Protein AF-A0A397CGL2-F1 (afdb_monomer_lite)

Structure (mmCIF, N/CA/C/O backbone):
data_AF-A0A397CGL2-F1
#
_entry.id   AF-A0A397CGL2-F1
#
loop_
_atom_site.group_PDB
_atom_site.id
_atom_site.type_symbol
_atom_site.label_atom_id
_atom_site.label_alt_id
_atom_site.label_comp_id
_atom_site.label_asym_id
_atom_site.label_entity_id
_atom_site.label_seq_id
_atom_site.pdbx_PDB_ins_code
_atom_site.Cartn_x
_atom_site.Cartn_y
_atom_site.Cartn_z
_atom_site.occupancy
_atom_site.B_iso_or_equiv
_atom_site.auth_seq_id
_atom_site.auth_comp_id
_atom_site.auth_asym_id
_atom_site.auth_atom_id
_atom_site.pdbx_PDB_model_num
ATOM 1 N N . GLN A 1 1 ? 50.048 10.341 -14.555 1.00 35.59 1 GLN A N 1
ATOM 2 C CA . GLN A 1 1 ? 49.613 8.931 -14.604 1.00 35.59 1 GLN A CA 1
ATOM 3 C C . GLN A 1 1 ? 48.708 8.701 -13.408 1.00 35.59 1 GLN A C 1
ATOM 5 O O . GLN A 1 1 ? 49.207 8.620 -12.294 1.00 35.59 1 GLN A O 1
ATOM 10 N N . CYS A 1 2 ? 47.395 8.697 -13.613 1.00 32.47 2 CYS A N 1
ATOM 11 C CA . CYS A 1 2 ? 46.459 8.260 -12.581 1.00 32.47 2 CYS A CA 1
ATOM 12 C C . CYS A 1 2 ? 46.274 6.762 -12.799 1.00 32.47 2 CYS A C 1
ATOM 14 O O . CYS A 1 2 ? 45.966 6.352 -13.913 1.00 32.47 2 CYS A O 1
ATOM 16 N N . LYS A 1 3 ? 46.602 5.960 -11.787 1.00 37.44 3 LYS A N 1
ATOM 17 C CA . LYS A 1 3 ? 46.428 4.513 -11.853 1.00 37.44 3 LYS A CA 1
ATOM 18 C C . LYS A 1 3 ? 44.967 4.195 -11.578 1.00 37.44 3 LYS A C 1
ATOM 20 O O . LYS A 1 3 ? 44.446 4.619 -10.549 1.00 37.44 3 LYS A O 1
ATOM 25 N N . ASP A 1 4 ? 44.364 3.443 -12.486 1.00 37.28 4 ASP A N 1
ATOM 26 C CA . ASP A 1 4 ? 43.090 2.774 -12.282 1.00 37.28 4 ASP A CA 1
ATOM 27 C C . ASP A 1 4 ? 43.248 1.775 -11.133 1.00 37.28 4 ASP A C 1
ATOM 29 O O . ASP A 1 4 ? 43.955 0.771 -11.233 1.00 37.28 4 ASP A O 1
ATOM 33 N N . THR A 1 5 ? 42.653 2.094 -9.989 1.00 51.16 5 THR A N 1
ATOM 34 C CA . THR A 1 5 ? 42.395 1.098 -8.957 1.00 51.16 5 THR A CA 1
ATOM 35 C C . THR A 1 5 ? 41.165 0.317 -9.368 1.00 51.16 5 THR A C 1
ATOM 37 O O . THR A 1 5 ? 40.075 0.880 -9.437 1.00 51.16 5 THR A O 1
ATOM 40 N N . ASP A 1 6 ? 41.406 -0.963 -9.625 1.00 49.41 6 ASP A N 1
ATOM 41 C CA . ASP A 1 6 ? 40.468 -2.068 -9.784 1.00 49.41 6 ASP A CA 1
ATOM 42 C C . ASP A 1 6 ? 39.267 -1.938 -8.828 1.00 49.41 6 ASP A C 1
ATOM 44 O O . ASP A 1 6 ? 39.298 -2.336 -7.657 1.00 49.41 6 ASP A O 1
ATOM 48 N N . LEU A 1 7 ? 38.211 -1.293 -9.323 1.00 43.75 7 LEU A N 1
ATOM 49 C CA . LEU A 1 7 ? 36.885 -1.367 -8.739 1.00 43.75 7 LEU A CA 1
ATOM 50 C C . LEU A 1 7 ? 36.366 -2.740 -9.131 1.00 43.75 7 LEU A C 1
ATOM 52 O O . LEU A 1 7 ? 36.036 -2.952 -10.295 1.00 43.75 7 LEU A O 1
ATOM 56 N N . LYS A 1 8 ? 36.336 -3.652 -8.151 1.00 39.84 8 LYS A N 1
ATOM 57 C CA . LYS A 1 8 ? 35.646 -4.941 -8.254 1.00 39.84 8 LYS A CA 1
ATOM 58 C C . LYS A 1 8 ? 34.369 -4.740 -9.057 1.00 39.84 8 LYS A C 1
ATOM 60 O O . LYS A 1 8 ? 33.541 -3.917 -8.663 1.00 39.84 8 LYS A O 1
ATOM 65 N N . GLU A 1 9 ? 34.259 -5.467 -10.163 1.00 45.69 9 GLU A N 1
ATOM 66 C CA . GLU A 1 9 ? 33.056 -5.544 -10.976 1.00 45.69 9 GLU A CA 1
ATOM 67 C C . GLU A 1 9 ? 31.876 -5.816 -10.039 1.00 45.69 9 GLU A C 1
ATOM 69 O O . GLU A 1 9 ? 31.723 -6.905 -9.486 1.00 45.69 9 GLU A O 1
ATOM 74 N N . VAL A 1 10 ? 31.082 -4.776 -9.781 1.00 45.25 10 VAL A N 1
ATOM 75 C CA . VAL A 1 10 ? 29.744 -4.950 -9.234 1.00 45.25 10 VAL A CA 1
ATOM 76 C C . VAL A 1 10 ? 28.993 -5.594 -10.377 1.00 45.25 10 VAL A C 1
ATOM 78 O O . VAL A 1 10 ? 28.718 -4.932 -11.375 1.00 45.25 10 VAL A O 1
ATOM 81 N N . GLU A 1 11 ? 28.795 -6.901 -10.260 1.00 47.91 11 GLU A N 1
ATOM 82 C CA . GLU A 1 11 ? 28.111 -7.739 -11.232 1.00 47.91 11 GLU A CA 1
ATOM 83 C C . GLU A 1 11 ? 26.821 -7.036 -11.679 1.00 47.91 11 GLU A C 1
ATOM 85 O O . GLU A 1 11 ? 25.846 -6.937 -10.933 1.00 47.91 11 GLU A O 1
ATOM 90 N N . SER A 1 12 ? 26.861 -6.464 -12.886 1.00 45.56 12 SER A N 1
ATOM 91 C CA . SER A 1 12 ? 25.855 -5.553 -13.446 1.00 45.56 12 SER A CA 1
ATOM 92 C C . SER A 1 12 ? 24.542 -6.242 -13.814 1.00 45.56 12 SER A C 1
ATOM 94 O O . SER A 1 12 ? 23.638 -5.607 -14.354 1.00 45.56 12 SER A O 1
ATOM 96 N N . ASP A 1 13 ? 24.446 -7.539 -13.528 1.00 55.88 13 ASP A N 1
ATOM 97 C CA . ASP A 1 13 ? 23.432 -8.435 -14.072 1.00 55.88 13 ASP A CA 1
ATOM 98 C C . ASP A 1 13 ? 22.311 -8.742 -13.070 1.00 55.88 13 ASP A C 1
ATOM 100 O O . ASP A 1 13 ? 21.337 -9.415 -13.413 1.00 55.88 13 ASP A O 1
ATOM 104 N N . LYS A 1 14 ? 22.389 -8.221 -11.837 1.00 59.97 14 LYS A N 1
ATOM 105 C CA . LYS A 1 14 ? 21.305 -8.335 -10.854 1.00 59.97 14 LYS A CA 1
ATOM 106 C C . LYS A 1 14 ? 20.615 -7.000 -10.628 1.00 59.97 14 LYS A C 1
ATOM 108 O O . LYS A 1 14 ? 21.125 -6.092 -9.982 1.00 59.97 14 LYS A O 1
ATOM 113 N N . CYS A 1 15 ? 19.403 -6.914 -11.154 1.00 69.50 15 CYS A N 1
ATOM 114 C CA . CYS A 1 15 ? 18.458 -5.868 -10.813 1.00 69.50 15 CYS A CA 1
ATOM 115 C C . CYS A 1 15 ? 18.054 -5.993 -9.337 1.00 69.50 15 CYS A C 1
ATOM 117 O O . CYS A 1 15 ? 17.565 -7.042 -8.942 1.00 69.50 15 CYS A O 1
ATOM 119 N N . GLY A 1 16 ? 18.271 -4.928 -8.554 1.00 63.56 16 GLY A N 1
ATOM 120 C CA . GLY A 1 16 ? 17.794 -4.753 -7.176 1.00 63.56 16 GLY A CA 1
ATOM 121 C C . GLY A 1 16 ? 18.421 -5.668 -6.107 1.00 63.56 16 GLY A C 1
ATOM 122 O O . GLY A 1 16 ? 18.315 -6.890 -6.157 1.00 63.56 16 GLY A O 1
ATOM 123 N N . ASP A 1 17 ? 19.001 -5.076 -5.058 1.00 62.25 17 ASP A N 1
ATOM 124 C CA . ASP A 1 17 ? 19.453 -5.831 -3.881 1.00 62.25 17 ASP A CA 1
ATOM 125 C C . ASP A 1 17 ? 18.262 -6.237 -2.996 1.00 62.25 17 ASP A C 1
ATOM 127 O O . ASP A 1 17 ? 17.574 -5.401 -2.404 1.00 62.25 17 ASP A O 1
ATOM 131 N N . SER A 1 18 ? 18.041 -7.547 -2.850 1.00 59.81 18 SER A N 1
ATOM 132 C CA . SER A 1 18 ? 16.953 -8.133 -2.047 1.00 59.81 18 SER A CA 1
ATOM 133 C C . SER A 1 18 ? 17.048 -7.863 -0.540 1.00 59.81 18 SER A C 1
ATOM 135 O O . SER A 1 18 ? 16.105 -8.146 0.198 1.00 59.81 18 SER A O 1
ATOM 137 N N . ASP A 1 19 ? 18.174 -7.329 -0.062 1.00 60.97 19 ASP A N 1
ATOM 138 C CA . ASP A 1 19 ? 18.387 -7.013 1.355 1.00 60.97 19 ASP A CA 1
ATOM 139 C C . ASP A 1 19 ? 17.695 -5.713 1.809 1.0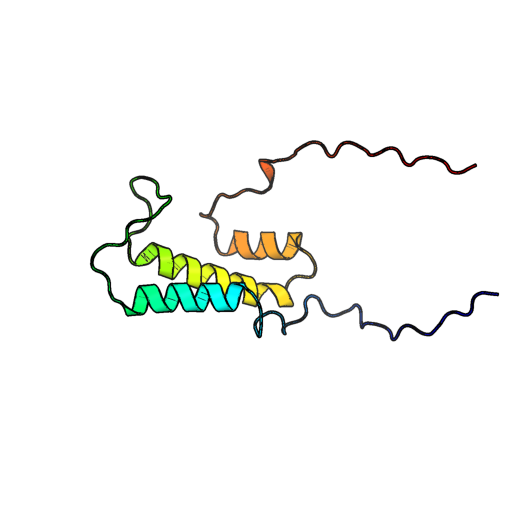0 60.97 19 ASP A C 1
ATOM 141 O O . ASP A 1 19 ? 17.738 -5.379 2.995 1.00 60.97 19 ASP A O 1
ATOM 145 N N . MET A 1 20 ? 16.987 -5.013 0.909 1.00 60.72 20 MET A N 1
ATOM 146 C CA . MET A 1 20 ? 16.290 -3.762 1.233 1.00 60.72 20 MET A CA 1
ATOM 147 C C . MET A 1 20 ? 15.294 -3.919 2.399 1.00 60.72 20 MET A C 1
ATOM 149 O O . MET A 1 20 ? 15.189 -3.032 3.231 1.00 60.72 20 MET A O 1
ATOM 153 N N . LEU A 1 21 ? 14.635 -5.068 2.562 1.00 58.47 21 LEU A N 1
ATOM 154 C CA . LEU A 1 21 ? 13.619 -5.274 3.608 1.00 58.47 21 LEU A CA 1
ATOM 155 C C . LEU A 1 21 ? 14.132 -5.234 5.055 1.00 58.47 21 LEU A C 1
ATOM 157 O O . LEU A 1 21 ? 13.350 -4.965 5.966 1.00 58.47 21 LEU A O 1
ATOM 161 N N . LYS A 1 22 ? 15.407 -5.542 5.313 1.00 61.50 22 LYS A N 1
ATOM 162 C CA . LYS A 1 22 ? 15.829 -5.908 6.678 1.00 61.50 22 LYS A CA 1
ATOM 163 C C . LYS A 1 22 ? 16.051 -4.720 7.619 1.00 61.50 22 LYS A C 1
ATOM 165 O O . LYS A 1 22 ? 16.107 -4.939 8.823 1.00 61.50 22 LYS A O 1
ATOM 170 N N . LEU A 1 23 ? 16.134 -3.488 7.106 1.00 61.97 23 LEU A N 1
ATOM 171 C CA . LEU A 1 23 ? 16.315 -2.259 7.901 1.00 61.97 23 LEU A CA 1
ATOM 172 C C . LEU A 1 23 ? 15.656 -1.017 7.259 1.00 61.97 23 LEU A C 1
ATOM 174 O O . LEU A 1 23 ? 16.054 0.114 7.546 1.00 61.97 23 LEU A O 1
ATOM 178 N N . THR A 1 24 ? 14.676 -1.176 6.358 1.00 72.31 24 THR A N 1
ATOM 179 C CA . THR A 1 24 ? 14.055 0.000 5.735 1.00 72.31 24 THR A CA 1
ATOM 180 C C . THR A 1 24 ? 13.124 0.736 6.695 1.00 72.31 24 THR A C 1
ATOM 182 O O . THR A 1 24 ? 12.396 0.114 7.469 1.00 72.31 24 THR A O 1
ATOM 185 N N . PRO A 1 25 ? 13.010 2.070 6.550 1.00 85.81 25 PRO A N 1
ATOM 186 C CA . PRO A 1 25 ? 11.913 2.836 7.136 1.00 85.81 25 PRO A CA 1
ATOM 187 C C . PRO A 1 25 ? 10.532 2.220 6.857 1.00 85.81 25 PRO A C 1
ATOM 189 O O . PRO A 1 25 ? 9.625 2.349 7.669 1.00 85.81 25 PRO A O 1
ATOM 192 N N . ARG A 1 26 ? 10.362 1.508 5.735 1.00 90.94 26 ARG A N 1
ATOM 193 C CA . ARG A 1 26 ? 9.105 0.836 5.385 1.00 90.94 26 ARG A CA 1
ATOM 194 C C . ARG A 1 26 ? 8.793 -0.368 6.276 1.00 90.94 26 ARG A C 1
ATOM 196 O O . ARG A 1 26 ? 7.624 -0.567 6.583 1.00 90.94 26 ARG A O 1
ATOM 203 N N . ALA A 1 27 ? 9.793 -1.117 6.742 1.00 90.44 27 ALA A N 1
ATOM 204 C CA . ALA A 1 27 ? 9.576 -2.195 7.710 1.00 90.44 27 ALA A CA 1
ATOM 205 C C . ALA A 1 27 ? 9.009 -1.652 9.035 1.00 90.44 27 ALA A C 1
ATOM 207 O O . ALA A 1 27 ? 8.047 -2.194 9.578 1.00 90.44 27 ALA A O 1
ATOM 208 N N . GLU A 1 28 ? 9.538 -0.521 9.506 1.00 92.69 28 GLU A N 1
ATOM 209 C CA . GLU A 1 28 ? 9.030 0.176 10.693 1.00 92.69 28 GLU A CA 1
ATOM 210 C C . GLU A 1 28 ? 7.606 0.710 10.496 1.00 92.69 28 GLU A C 1
ATOM 212 O O . GLU A 1 28 ? 6.760 0.583 11.382 1.00 92.69 28 GLU A O 1
ATOM 217 N N . TRP A 1 29 ? 7.303 1.236 9.308 1.00 93.75 29 TRP A N 1
ATOM 218 C CA . TRP A 1 29 ? 5.942 1.634 8.945 1.00 93.75 29 TRP A CA 1
ATOM 219 C C . TRP A 1 29 ? 4.966 0.455 8.950 1.00 93.75 29 TRP A C 1
ATOM 221 O O . TRP A 1 29 ? 3.883 0.569 9.522 1.00 93.75 29 TRP A O 1
ATOM 231 N N . ILE A 1 30 ? 5.346 -0.685 8.362 1.00 94.69 30 ILE A N 1
ATOM 232 C CA . ILE A 1 30 ? 4.525 -1.904 8.379 1.00 94.69 30 ILE A CA 1
ATOM 233 C C . ILE A 1 30 ? 4.254 -2.329 9.825 1.00 94.69 30 ILE A C 1
ATOM 235 O O . ILE A 1 30 ? 3.101 -2.574 10.172 1.00 94.69 30 ILE A O 1
ATOM 239 N N . ARG A 1 31 ? 5.278 -2.330 10.689 1.00 94.25 31 ARG A N 1
ATOM 240 C CA . ARG A 1 31 ? 5.121 -2.661 12.111 1.00 94.25 31 ARG A CA 1
ATOM 241 C C . ARG A 1 31 ? 4.140 -1.725 12.819 1.00 94.25 31 ARG A C 1
ATOM 243 O O . ARG A 1 31 ? 3.297 -2.193 13.576 1.00 94.25 31 ARG A O 1
ATOM 250 N N . GLY A 1 32 ? 4.215 -0.418 12.569 1.00 94.56 32 GLY A N 1
ATOM 251 C CA . GLY A 1 32 ? 3.269 0.548 13.139 1.00 94.56 32 GLY A CA 1
ATOM 252 C C . GLY A 1 32 ? 1.824 0.292 12.694 1.00 94.56 32 GLY A C 1
ATOM 253 O O . GLY A 1 32 ? 0.906 0.308 13.512 1.00 94.56 32 GLY A O 1
ATOM 254 N N . LEU A 1 33 ? 1.618 -0.020 11.412 1.00 94.12 33 LEU A N 1
ATOM 255 C CA . LEU A 1 33 ? 0.298 -0.363 10.871 1.00 94.12 33 LEU A CA 1
ATOM 256 C C . LEU A 1 33 ? -0.245 -1.673 11.459 1.00 94.12 33 LEU A C 1
ATOM 258 O O . LEU A 1 33 ? -1.442 -1.780 11.726 1.00 94.12 33 LEU A O 1
ATOM 262 N N . GLU A 1 34 ? 0.613 -2.669 11.672 1.00 93.75 34 GLU A N 1
ATOM 263 C CA . GLU A 1 34 ? 0.251 -3.924 12.342 1.00 93.75 34 GLU A CA 1
ATOM 264 C C . GLU A 1 34 ? -0.117 -3.694 13.811 1.00 93.75 34 GLU A C 1
ATOM 266 O O . GLU A 1 34 ? -1.094 -4.262 14.295 1.00 93.75 34 GLU A O 1
ATOM 271 N N . GLN A 1 35 ? 0.616 -2.824 14.512 1.00 94.69 35 GLN A N 1
ATOM 272 C CA . GLN A 1 35 ? 0.303 -2.446 15.890 1.00 94.69 35 GLN A CA 1
ATOM 273 C C . GLN A 1 35 ? -1.069 -1.774 15.992 1.00 94.69 35 GLN A C 1
ATOM 275 O O . GLN A 1 35 ? -1.847 -2.145 16.865 1.00 94.69 35 GLN A O 1
ATOM 280 N N . ILE A 1 36 ? -1.398 -0.847 15.086 1.00 91.56 36 ILE A N 1
ATOM 281 C CA . ILE A 1 36 ? -2.723 -0.205 15.041 1.00 91.56 36 ILE A CA 1
ATOM 282 C C . ILE A 1 36 ? -3.826 -1.256 14.846 1.00 91.56 36 ILE A C 1
ATOM 284 O O . ILE A 1 36 ? -4.800 -1.274 15.595 1.00 91.56 36 ILE A O 1
ATOM 288 N N . GLN A 1 37 ? -3.649 -2.180 13.897 1.00 90.88 37 GLN A N 1
ATOM 289 C CA . GLN A 1 37 ? -4.621 -3.252 13.641 1.00 90.88 37 GLN A CA 1
ATOM 290 C C . GLN A 1 37 ? -4.777 -4.202 14.840 1.00 90.88 37 GLN A C 1
ATOM 292 O O . GLN A 1 37 ? -5.887 -4.633 15.157 1.00 90.88 37 GLN A O 1
ATOM 297 N N . ALA A 1 38 ? -3.688 -4.499 15.555 1.00 94.06 38 ALA A N 1
ATOM 298 C CA . ALA A 1 38 ? -3.711 -5.362 16.734 1.00 9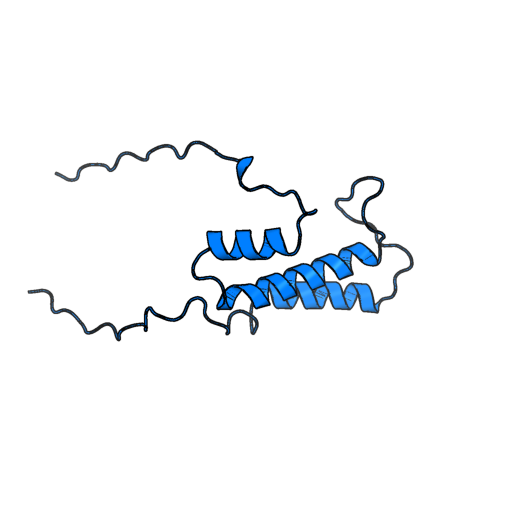4.06 38 ALA A CA 1
ATOM 299 C C . ALA A 1 38 ? -4.526 -4.779 17.903 1.00 94.06 38 ALA A C 1
ATOM 301 O O . ALA A 1 38 ? -5.027 -5.544 18.730 1.00 94.06 38 ALA A O 1
ATOM 302 N N . LEU A 1 39 ? -4.703 -3.453 17.962 1.00 92.94 39 LEU A N 1
ATOM 303 C CA . LEU A 1 39 ? -5.520 -2.792 18.985 1.00 92.94 39 LEU A CA 1
ATOM 304 C C . LEU A 1 39 ? -7.026 -3.021 18.801 1.00 92.94 39 LEU A C 1
ATOM 306 O O . LEU A 1 39 ? -7.775 -2.798 19.750 1.00 92.94 39 LEU A O 1
ATOM 310 N N . LYS A 1 40 ? -7.478 -3.466 17.615 1.00 87.31 40 LYS A N 1
ATOM 311 C CA . LYS A 1 40 ? -8.903 -3.678 17.290 1.00 87.31 40 LYS A CA 1
ATOM 312 C C . LYS A 1 40 ? -9.782 -2.478 17.674 1.00 87.31 40 LYS A C 1
ATOM 314 O O . LYS A 1 40 ? -10.840 -2.633 18.284 1.00 87.31 40 LYS A O 1
ATOM 319 N N . SER A 1 41 ? -9.314 -1.273 17.361 1.00 85.38 41 SER A N 1
ATOM 320 C CA . SER A 1 41 ? -10.036 -0.033 17.643 1.00 85.38 41 SER A CA 1
ATOM 321 C C . SER A 1 41 ? -11.396 -0.020 16.947 1.00 85.38 41 SER A C 1
ATOM 323 O O . SER A 1 41 ? -11.483 -0.343 15.767 1.00 85.38 41 SER A O 1
ATOM 325 N N . SER A 1 42 ? -12.448 0.405 17.649 1.00 85.06 42 SER A N 1
ATOM 326 C CA . SER A 1 42 ? -13.777 0.564 17.040 1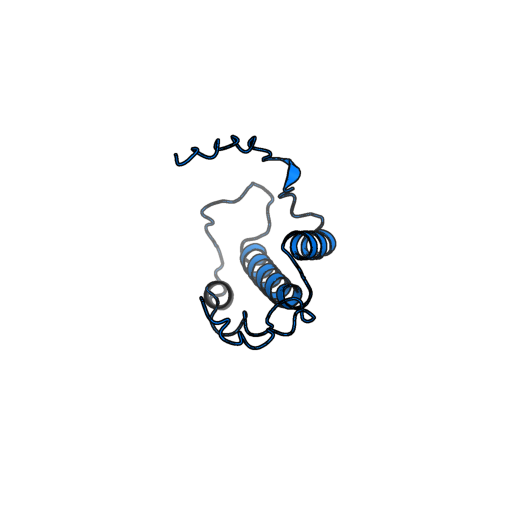.00 85.06 42 SER A CA 1
ATOM 327 C C . SER A 1 42 ? -13.870 1.755 16.084 1.00 85.06 42 SER A C 1
ATOM 329 O O . SER A 1 42 ? -14.791 1.795 15.279 1.00 85.06 42 SER A O 1
ATOM 331 N N . ILE A 1 43 ? -12.966 2.734 16.216 1.00 86.62 43 ILE A N 1
ATOM 332 C CA . ILE A 1 43 ? -12.904 3.948 15.394 1.00 86.62 43 ILE A CA 1
ATOM 333 C C . ILE A 1 43 ? -11.432 4.293 15.159 1.00 86.62 43 ILE A C 1
ATOM 335 O O . ILE A 1 43 ? -10.642 4.295 16.108 1.00 86.62 43 ILE A O 1
ATOM 339 N N . ILE A 1 44 ? -11.086 4.643 13.923 1.00 87.12 44 ILE A N 1
ATOM 340 C CA . ILE A 1 44 ? -9.823 5.283 13.553 1.00 87.12 44 ILE A CA 1
ATOM 341 C C . ILE A 1 44 ? -10.149 6.673 13.013 1.00 87.12 44 ILE A C 1
ATOM 343 O O . ILE A 1 44 ? -11.030 6.842 12.184 1.00 87.12 44 ILE A O 1
ATOM 347 N N . ILE A 1 45 ? -9.446 7.698 13.494 1.00 87.19 45 ILE A N 1
ATOM 348 C CA . ILE A 1 45 ? -9.636 9.071 13.011 1.00 87.19 45 ILE A CA 1
ATOM 349 C C . ILE A 1 45 ? -8.476 9.398 12.064 1.00 87.19 45 ILE A C 1
ATOM 351 O O . ILE A 1 45 ? -7.376 9.697 12.543 1.00 87.19 45 ILE A O 1
ATOM 355 N N . PRO A 1 46 ? -8.667 9.313 10.735 1.00 85.62 46 PRO A N 1
ATOM 356 C CA . PRO A 1 46 ? -7.608 9.607 9.782 1.00 85.62 46 PRO A CA 1
ATOM 357 C C . PRO A 1 46 ? -7.339 11.115 9.697 1.00 85.62 46 PRO A C 1
ATOM 359 O O . PRO A 1 46 ? -8.252 11.936 9.754 1.00 85.62 46 PRO A O 1
ATOM 362 N N . GLY A 1 47 ? -6.071 11.487 9.490 1.00 86.38 47 GLY A N 1
ATOM 363 C CA . GLY A 1 47 ? -5.704 12.874 9.170 1.00 86.38 47 GLY A CA 1
ATOM 364 C C . GLY A 1 47 ? -6.126 13.296 7.753 1.00 86.38 47 GLY A C 1
ATOM 365 O O . GLY A 1 47 ? -6.388 14.472 7.513 1.00 86.38 47 GLY A O 1
ATOM 366 N N . HIS A 1 48 ? -6.223 12.333 6.829 1.00 84.69 48 HIS A N 1
ATOM 367 C CA . HIS A 1 48 ? -6.706 12.506 5.458 1.00 84.69 48 HIS A CA 1
ATOM 368 C C . HIS A 1 48 ? -7.572 11.303 5.060 1.00 84.69 48 HIS A C 1
ATOM 370 O O . HIS A 1 48 ? -7.101 10.172 5.147 1.00 84.69 48 HIS A O 1
ATOM 376 N N . ALA A 1 49 ? -8.805 11.548 4.616 1.00 80.75 49 ALA A N 1
ATOM 377 C CA . ALA A 1 49 ? -9.698 10.565 3.997 1.00 80.75 49 ALA A CA 1
ATOM 378 C C . ALA A 1 49 ? -10.775 11.302 3.187 1.00 80.75 49 ALA A C 1
ATOM 380 O O . ALA A 1 49 ? -11.197 12.399 3.572 1.00 80.75 49 ALA A O 1
ATOM 381 N N . LEU A 1 50 ? -11.212 10.726 2.070 1.00 79.31 50 LEU A N 1
ATOM 382 C CA . LEU A 1 50 ? -12.375 11.192 1.322 1.00 79.31 50 LEU A CA 1
ATOM 383 C C . LEU A 1 50 ? -13.641 10.456 1.791 1.00 79.31 50 LEU A C 1
ATOM 385 O O . LEU A 1 50 ? -13.575 9.307 2.231 1.00 79.31 50 LEU A O 1
ATOM 389 N N . PRO A 1 51 ? -14.827 11.084 1.689 1.00 76.75 51 PRO A N 1
ATOM 390 C CA . PRO A 1 51 ? -16.083 10.389 1.941 1.00 76.75 51 PRO A CA 1
ATOM 391 C C . PRO A 1 51 ? -16.248 9.191 0.997 1.00 76.75 51 PRO A C 1
ATOM 393 O O . PRO A 1 51 ? -16.207 9.357 -0.221 1.00 76.75 51 PRO A O 1
ATOM 396 N N . GLY A 1 52 ? -16.478 8.004 1.561 1.00 77.50 52 GLY A N 1
ATOM 397 C CA . GLY A 1 52 ? -16.623 6.763 0.793 1.00 77.50 52 GLY A CA 1
ATOM 398 C C . GLY A 1 52 ? -15.310 6.039 0.475 1.00 77.50 52 GLY A C 1
ATOM 399 O O . GLY A 1 52 ? -15.345 5.084 -0.299 1.00 77.50 52 GLY A O 1
ATOM 400 N N . ASP A 1 53 ? -14.184 6.471 1.055 1.00 81.56 53 ASP A N 1
ATOM 401 C CA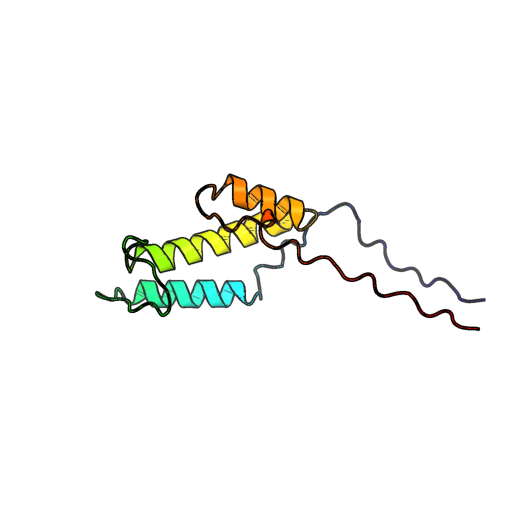 . ASP A 1 53 ? -12.948 5.682 1.078 1.00 81.56 53 ASP A CA 1
ATOM 402 C C . ASP A 1 53 ? -13.110 4.399 1.921 1.00 81.56 53 ASP A C 1
ATOM 404 O O . ASP A 1 53 ? -14.164 4.128 2.501 1.00 81.56 53 ASP A O 1
ATOM 408 N N . LEU A 1 54 ? -12.040 3.602 1.955 1.00 82.19 54 LEU A N 1
ATOM 409 C CA . LEU A 1 54 ? -11.915 2.383 2.756 1.00 82.19 54 LEU A CA 1
ATOM 410 C C . LEU A 1 54 ? -12.342 2.602 4.206 1.00 82.19 54 LEU A C 1
ATOM 412 O O . LEU A 1 54 ? -12.129 3.678 4.773 1.00 82.19 54 LEU A O 1
ATOM 416 N N . THR A 1 55 ? -12.884 1.552 4.815 1.00 84.31 55 THR A N 1
ATOM 417 C CA . THR A 1 55 ? -13.213 1.580 6.237 1.00 84.31 55 THR A CA 1
ATOM 418 C C . THR A 1 55 ? -11.958 1.734 7.099 1.00 84.31 55 THR A C 1
ATOM 420 O O . THR A 1 55 ? -10.823 1.500 6.666 1.00 84.31 55 THR A O 1
ATOM 423 N N . ASP A 1 56 ? -12.176 2.115 8.358 1.00 82.12 56 ASP A N 1
ATOM 424 C CA . ASP A 1 56 ? -11.128 2.317 9.358 1.00 82.12 56 ASP A CA 1
ATOM 425 C C . ASP A 1 56 ? -10.183 1.110 9.484 1.00 82.12 56 ASP A C 1
ATOM 427 O O . ASP A 1 56 ? -8.979 1.280 9.640 1.00 82.12 56 ASP A O 1
ATOM 431 N N . ASP A 1 57 ? -10.695 -0.116 9.383 1.00 81.50 57 ASP A N 1
ATOM 432 C CA . ASP A 1 57 ? -9.904 -1.346 9.432 1.00 81.50 57 ASP A CA 1
ATOM 433 C C . ASP A 1 57 ? -9.241 -1.704 8.090 1.00 81.50 57 ASP A C 1
ATOM 435 O O . ASP A 1 57 ? -8.120 -2.223 8.069 1.00 81.50 57 ASP A O 1
ATOM 439 N N . GLU A 1 58 ? -9.880 -1.378 6.967 1.00 88.44 58 GLU A N 1
ATOM 440 C CA . GLU A 1 58 ? -9.374 -1.666 5.623 1.00 88.44 58 GLU A CA 1
ATOM 441 C C . GLU A 1 58 ? -8.176 -0.786 5.240 1.00 88.44 58 GLU A C 1
ATOM 443 O O . GLU A 1 58 ? -7.221 -1.264 4.622 1.00 88.44 58 GLU A O 1
ATOM 448 N N . ALA A 1 59 ? -8.185 0.495 5.615 1.00 89.12 59 ALA A N 1
ATOM 449 C CA . ALA A 1 59 ? -7.137 1.450 5.249 1.00 89.12 59 ALA A CA 1
ATOM 450 C C . ALA A 1 59 ? -5.716 1.067 5.742 1.00 89.12 59 ALA A C 1
ATOM 452 O O . ALA A 1 59 ? -4.782 1.030 4.922 1.00 89.12 59 ALA A O 1
ATOM 453 N N . PRO A 1 60 ? -5.487 0.753 7.037 1.00 91.19 60 PRO A N 1
ATOM 454 C CA . PRO A 1 60 ? -4.170 0.331 7.512 1.00 91.19 60 PRO A CA 1
ATOM 455 C C . PRO A 1 60 ? -3.764 -1.038 6.949 1.00 91.19 60 PRO A C 1
ATOM 457 O O . PRO A 1 60 ? -2.585 -1.241 6.638 1.00 91.19 60 PRO A O 1
ATOM 460 N N . ALA A 1 61 ? -4.723 -1.950 6.754 1.00 91.12 61 ALA A N 1
ATOM 461 C CA . ALA A 1 61 ? -4.475 -3.259 6.158 1.00 91.12 61 ALA A CA 1
ATOM 462 C C . ALA A 1 61 ? -4.003 -3.141 4.700 1.00 91.12 61 AL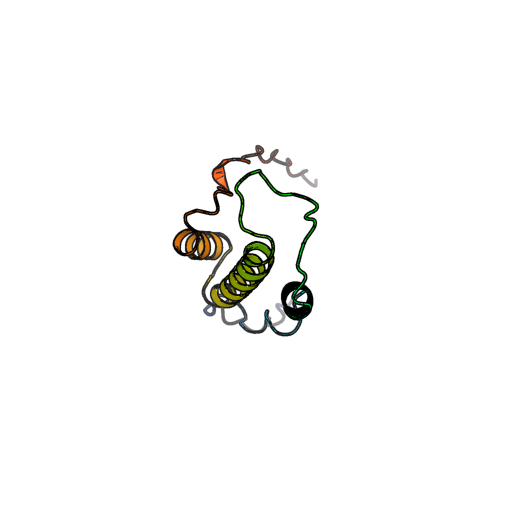A A C 1
ATOM 464 O O . ALA A 1 61 ? -2.978 -3.727 4.329 1.00 91.12 61 ALA A O 1
ATOM 465 N N . LEU A 1 62 ? -4.692 -2.327 3.890 1.00 92.19 62 LEU A N 1
ATOM 466 C CA . LEU A 1 62 ? -4.312 -2.065 2.503 1.00 92.19 62 LEU A CA 1
ATOM 467 C C . LEU A 1 62 ? -2.924 -1.428 2.422 1.00 92.19 62 LEU A C 1
ATOM 469 O O . LEU A 1 62 ? -2.100 -1.847 1.610 1.00 92.19 62 LEU A O 1
ATOM 473 N N . THR A 1 63 ? -2.640 -0.443 3.276 1.00 92.31 63 THR A N 1
ATOM 474 C CA . THR A 1 63 ? -1.343 0.245 3.277 1.00 92.31 63 THR A CA 1
ATOM 475 C C . THR A 1 63 ? -0.201 -0.723 3.599 1.00 92.31 63 THR A C 1
ATOM 477 O O . THR A 1 63 ? 0.821 -0.732 2.909 1.00 92.31 63 THR A O 1
ATOM 480 N N . ALA A 1 64 ? -0.378 -1.595 4.598 1.00 93.62 64 ALA A N 1
ATOM 481 C CA . ALA A 1 64 ? 0.618 -2.606 4.941 1.00 93.62 64 ALA A CA 1
ATOM 482 C C . ALA A 1 64 ? 0.824 -3.612 3.794 1.00 93.62 64 ALA A C 1
ATOM 484 O O . ALA A 1 64 ? 1.960 -3.967 3.479 1.00 93.62 64 ALA A O 1
ATOM 485 N N . ALA A 1 65 ? -0.254 -4.048 3.136 1.00 93.69 65 ALA A N 1
ATOM 486 C CA . ALA A 1 65 ? -0.175 -4.935 1.977 1.00 93.69 65 ALA A CA 1
ATOM 487 C C . ALA A 1 65 ? 0.561 -4.283 0.793 1.00 93.69 65 ALA A C 1
ATOM 489 O O . ALA A 1 65 ? 1.444 -4.908 0.203 1.00 93.69 65 ALA A O 1
ATOM 490 N N . TYR A 1 66 ? 0.268 -3.012 0.503 1.00 94.06 66 TYR A N 1
ATOM 491 C CA . TYR A 1 66 ? 0.939 -2.250 -0.549 1.00 94.06 66 TYR A CA 1
ATOM 492 C C . TYR A 1 66 ? 2.449 -2.154 -0.311 1.00 94.06 66 TYR A C 1
ATOM 494 O O . TYR A 1 66 ? 3.231 -2.414 -1.224 1.00 94.06 66 TYR A O 1
ATOM 502 N N . LEU A 1 67 ? 2.874 -1.828 0.916 1.00 93.00 67 LEU A N 1
ATOM 503 C CA . LEU A 1 67 ? 4.296 -1.721 1.255 1.00 93.00 67 LEU A CA 1
ATOM 504 C C . LEU A 1 67 ? 5.025 -3.067 1.155 1.00 93.00 67 LEU A C 1
ATOM 506 O O . LEU A 1 67 ? 6.158 -3.100 0.680 1.00 93.00 67 LEU A O 1
ATOM 510 N N . ARG A 1 68 ? 4.381 -4.175 1.545 1.00 92.75 68 ARG A N 1
ATOM 511 C CA . ARG A 1 68 ? 4.962 -5.519 1.383 1.00 92.75 68 ARG A CA 1
ATOM 512 C C . ARG A 1 68 ? 5.134 -5.893 -0.087 1.00 92.75 68 ARG A C 1
ATOM 514 O O . ARG A 1 68 ? 6.188 -6.405 -0.451 1.00 92.75 68 ARG A O 1
ATOM 521 N N . GLU A 1 69 ? 4.141 -5.614 -0.931 1.00 93.38 69 GLU A N 1
ATOM 522 C CA . GLU A 1 69 ? 4.263 -5.859 -2.373 1.00 93.38 69 GLU A CA 1
ATOM 523 C C . GLU A 1 69 ? 5.354 -4.972 -2.984 1.00 93.38 69 GLU A C 1
ATOM 525 O O . GLU A 1 69 ? 6.176 -5.464 -3.747 1.00 93.38 69 GLU A O 1
ATOM 530 N N . PHE A 1 70 ? 5.417 -3.692 -2.607 1.00 92.38 70 PHE A N 1
ATOM 531 C CA . PHE A 1 70 ? 6.456 -2.777 -3.081 1.00 92.38 70 PHE A CA 1
ATOM 532 C C . PHE A 1 70 ? 7.862 -3.320 -2.797 1.00 92.38 70 PHE A C 1
ATOM 534 O O . PHE A 1 70 ? 8.699 -3.370 -3.693 1.00 92.38 70 PHE A O 1
ATOM 541 N N . GLU A 1 71 ? 8.106 -3.778 -1.570 1.00 90.56 71 GLU A N 1
ATOM 542 C CA . GLU A 1 71 ? 9.376 -4.397 -1.183 1.00 90.56 71 GLU A CA 1
ATOM 543 C C . GLU A 1 71 ? 9.652 -5.710 -1.930 1.00 90.56 71 GLU A C 1
ATOM 545 O O . GLU A 1 71 ? 10.791 -5.974 -2.308 1.00 90.56 71 GLU A O 1
ATOM 550 N N . ALA A 1 72 ? 8.622 -6.516 -2.199 1.00 90.50 72 ALA A N 1
ATOM 551 C CA . ALA A 1 72 ? 8.761 -7.741 -2.984 1.00 90.50 72 ALA A CA 1
ATOM 552 C C . ALA A 1 72 ? 9.113 -7.472 -4.459 1.00 90.50 72 ALA A C 1
ATOM 554 O O . ALA A 1 72 ? 9.758 -8.305 -5.094 1.00 90.50 72 ALA A O 1
ATOM 555 N N . GLN A 1 73 ? 8.712 -6.319 -5.004 1.00 90.81 73 GLN A N 1
ATOM 556 C CA . GLN A 1 73 ? 8.984 -5.929 -6.391 1.00 90.81 73 GLN A CA 1
ATOM 557 C C . GLN A 1 73 ? 10.347 -5.242 -6.577 1.00 90.81 73 GLN A C 1
ATOM 559 O O . GLN A 1 73 ? 10.876 -5.245 -7.686 1.00 90.81 73 GLN A O 1
ATOM 564 N N . ILE A 1 74 ? 10.950 -4.685 -5.521 1.00 89.12 74 ILE A N 1
ATOM 565 C CA . ILE A 1 74 ? 12.276 -4.042 -5.586 1.00 89.12 74 ILE A CA 1
ATOM 566 C C . ILE A 1 74 ? 13.366 -4.943 -6.188 1.00 89.12 74 ILE A C 1
ATOM 568 O O . ILE A 1 74 ? 14.010 -4.496 -7.135 1.00 89.12 74 ILE A O 1
ATOM 572 N N . PRO A 1 75 ? 13.582 -6.190 -5.723 1.00 87.62 75 PRO A N 1
ATOM 573 C CA . PRO A 1 75 ? 14.603 -7.065 -6.306 1.00 87.62 75 PRO A CA 1
ATOM 574 C C . PRO A 1 75 ? 14.232 -7.598 -7.698 1.00 87.62 75 PRO A C 1
ATOM 576 O O . PRO A 1 75 ? 15.010 -8.315 -8.313 1.00 87.62 75 PRO A O 1
ATOM 579 N N . LEU A 1 76 ? 13.025 -7.308 -8.192 1.00 88.38 76 LEU A N 1
ATOM 580 C CA . LEU A 1 76 ? 12.570 -7.713 -9.525 1.00 88.38 76 LEU A CA 1
ATOM 581 C C . LEU A 1 76 ? 12.704 -6.577 -10.547 1.00 88.38 76 LEU A C 1
ATOM 583 O O . LEU A 1 76 ? 12.600 -6.818 -11.748 1.00 88.38 76 LEU A O 1
ATOM 587 N N . ALA A 1 77 ? 12.918 -5.344 -10.084 1.00 89.50 77 ALA A N 1
ATOM 588 C CA . ALA A 1 77 ? 12.945 -4.151 -10.911 1.00 89.50 77 ALA A CA 1
ATOM 589 C C . ALA A 1 77 ? 14.377 -3.637 -11.102 1.00 89.50 77 ALA A C 1
ATOM 591 O O . ALA A 1 77 ? 15.114 -3.409 -10.145 1.00 89.50 77 ALA A O 1
ATOM 592 N N . CYS A 1 78 ? 14.767 -3.396 -12.353 1.00 87.06 78 CYS A N 1
ATOM 593 C CA . CYS A 1 78 ? 16.095 -2.875 -12.697 1.00 87.06 78 CYS A CA 1
ATOM 594 C C . CYS A 1 78 ? 16.202 -1.363 -12.506 1.00 87.06 78 CYS A C 1
ATOM 596 O O . CYS A 1 78 ? 17.289 -0.799 -12.398 1.00 87.06 78 CYS A O 1
ATOM 598 N N . ASN A 1 79 ? 15.060 -0.687 -12.501 1.00 86.69 79 ASN A N 1
ATOM 599 C CA . ASN A 1 79 ? 14.957 0.752 -12.367 1.00 86.69 79 ASN A CA 1
ATOM 600 C C . ASN A 1 79 ? 13.575 1.126 -11.809 1.00 86.69 79 ASN A C 1
ATOM 602 O O . ASN A 1 79 ? 12.691 0.289 -11.615 1.00 86.69 79 ASN A O 1
ATOM 606 N N . SER A 1 80 ? 13.378 2.418 -11.554 1.00 89.94 80 SER A N 1
ATOM 607 C CA . SER A 1 80 ? 12.120 2.928 -11.010 1.00 89.94 80 SER A CA 1
ATOM 608 C C . SER A 1 80 ? 10.933 2.788 -11.966 1.00 89.94 80 SER A C 1
ATOM 610 O O . SER A 1 80 ? 9.813 2.630 -11.489 1.00 89.94 80 SER A O 1
ATOM 612 N N . ALA A 1 81 ? 11.142 2.830 -13.286 1.00 92.31 81 ALA A N 1
ATOM 613 C CA . ALA A 1 81 ? 10.058 2.693 -14.257 1.00 92.31 81 ALA A CA 1
ATOM 614 C C . ALA A 1 81 ? 9.478 1.270 -14.243 1.00 92.31 81 ALA A C 1
ATOM 616 O O . ALA A 1 81 ? 8.257 1.117 -14.227 1.00 92.31 81 ALA A O 1
ATOM 617 N N . ASP A 1 82 ? 10.340 0.255 -14.145 1.00 91.19 82 ASP A N 1
ATOM 618 C CA . ASP A 1 82 ? 9.932 -1.149 -14.030 1.00 91.19 82 ASP A CA 1
ATOM 619 C C . ASP A 1 82 ? 9.145 -1.393 -12.737 1.00 91.19 82 ASP A C 1
ATOM 621 O O . ASP A 1 82 ? 8.082 -2.015 -12.758 1.00 91.19 82 ASP A O 1
ATOM 625 N N . LEU A 1 83 ? 9.614 -0.829 -11.618 1.00 91.88 83 LEU A N 1
ATOM 626 C CA . LEU A 1 83 ? 8.930 -0.925 -10.328 1.00 91.88 83 LEU A CA 1
ATOM 627 C C . LEU A 1 83 ? 7.551 -0.251 -10.359 1.00 91.88 83 LEU A C 1
ATOM 629 O O . LEU A 1 83 ? 6.566 -0.820 -9.888 1.00 91.88 83 LEU A O 1
ATOM 633 N N . ILE A 1 84 ? 7.460 0.951 -10.941 1.00 91.69 84 ILE A N 1
ATOM 634 C CA . ILE A 1 84 ? 6.190 1.671 -11.104 1.00 91.69 84 ILE A CA 1
ATOM 635 C C . ILE A 1 84 ? 5.222 0.850 -11.961 1.00 91.69 84 ILE A C 1
ATOM 637 O O . ILE A 1 84 ? 4.067 0.681 -11.572 1.00 91.69 84 ILE A O 1
ATOM 641 N N . ALA A 1 85 ? 5.683 0.310 -13.091 1.00 93.00 85 ALA A N 1
ATOM 642 C CA . ALA A 1 85 ? 4.856 -0.503 -13.976 1.00 93.00 85 ALA A CA 1
ATOM 643 C C . ALA A 1 85 ? 4.358 -1.784 -13.281 1.00 93.00 85 ALA A C 1
ATOM 645 O O . ALA A 1 85 ? 3.176 -2.128 -13.388 1.00 93.00 85 ALA A O 1
ATOM 646 N N . ALA A 1 86 ? 5.227 -2.460 -12.522 1.00 93.69 86 ALA A N 1
ATOM 647 C CA . ALA A 1 86 ? 4.870 -3.644 -11.744 1.00 93.69 86 ALA A CA 1
ATOM 648 C C . ALA A 1 86 ? 3.790 -3.334 -10.695 1.00 93.69 86 ALA A C 1
ATOM 650 O O . ALA A 1 86 ? 2.777 -4.036 -10.616 1.00 93.69 86 ALA A O 1
ATOM 651 N N . MET A 1 87 ? 3.954 -2.241 -9.944 1.00 94.44 87 MET A N 1
ATOM 652 C CA . MET A 1 87 ? 2.986 -1.827 -8.927 1.00 94.44 87 MET A CA 1
ATOM 653 C C . MET A 1 87 ? 1.657 -1.371 -9.537 1.00 94.44 87 MET A C 1
ATOM 655 O O . MET A 1 87 ? 0.602 -1.765 -9.049 1.00 94.44 87 MET A O 1
ATOM 659 N N . GLN A 1 88 ? 1.666 -0.622 -10.641 1.00 93.38 88 GLN A N 1
ATOM 660 C CA . GLN A 1 88 ? 0.438 -0.198 -11.329 1.00 93.38 88 GLN A CA 1
ATOM 661 C C . GLN A 1 88 ? -0.370 -1.378 -11.878 1.00 93.38 88 GLN A C 1
ATOM 663 O O . GLN A 1 88 ? -1.599 -1.358 -11.839 1.00 93.38 88 GLN A O 1
ATOM 668 N N . LYS A 1 89 ? 0.305 -2.433 -12.351 1.00 92.62 89 LYS A N 1
ATOM 669 C CA . LYS A 1 89 ? -0.360 -3.663 -12.801 1.00 92.62 89 LYS A CA 1
ATOM 670 C C . LYS A 1 89 ? -1.084 -4.380 -11.656 1.00 92.62 89 LYS A C 1
ATOM 672 O O . LYS A 1 89 ? -2.132 -4.979 -11.884 1.00 92.62 89 LYS A O 1
ATOM 677 N N . LYS A 1 90 ? -0.528 -4.332 -10.443 1.00 90.75 90 LYS A N 1
ATOM 678 C CA . LYS A 1 90 ? -1.111 -4.927 -9.229 1.00 90.75 90 LYS A CA 1
ATOM 679 C C . LYS A 1 90 ? -2.209 -4.052 -8.619 1.00 90.75 90 LYS A C 1
ATOM 681 O O . LYS A 1 90 ? -3.197 -4.583 -8.124 1.00 90.75 90 LYS A O 1
ATOM 686 N N . TYR A 1 91 ? -2.054 -2.732 -8.702 1.00 90.50 91 TYR A N 1
ATOM 687 C CA . TYR A 1 91 ? -2.946 -1.736 -8.108 1.00 90.50 91 TYR A CA 1
ATOM 688 C C . TYR A 1 91 ? -3.505 -0.772 -9.175 1.00 90.50 91 TYR A C 1
ATOM 690 O O . TYR A 1 91 ? -3.202 0.421 -9.167 1.00 90.50 91 TYR A O 1
ATOM 698 N N . PRO A 1 92 ? -4.367 -1.241 -10.096 1.00 82.94 92 PRO A N 1
ATOM 699 C CA . PRO A 1 92 ? -4.889 -0.411 -11.189 1.00 82.94 92 PRO A CA 1
ATOM 700 C C . PRO A 1 92 ? -5.819 0.723 -10.715 1.00 82.94 92 PRO A C 1
ATOM 702 O O . PRO A 1 92 ? -6.045 1.692 -11.442 1.00 82.94 92 PRO A O 1
ATOM 705 N N . ALA A 1 93 ? -6.368 0.610 -9.500 1.00 71.12 93 ALA A N 1
ATOM 706 C CA . ALA A 1 93 ? -7.268 1.593 -8.901 1.00 71.12 93 ALA A CA 1
ATOM 707 C C . ALA A 1 93 ? -6.542 2.708 -8.121 1.00 71.12 93 ALA A C 1
ATOM 709 O O . ALA A 1 93 ? -7.140 3.757 -7.884 1.00 71.12 93 ALA A O 1
ATOM 710 N N . SER A 1 94 ? -5.259 2.541 -7.765 1.00 61.56 94 SER A N 1
ATOM 711 C CA . SER A 1 94 ? -4.478 3.595 -7.105 1.00 61.56 94 SER A CA 1
ATOM 712 C C . SER A 1 94 ? -4.018 4.613 -8.150 1.00 61.56 94 SER A C 1
ATOM 714 O O . SER A 1 94 ? -2.898 4.562 -8.657 1.00 61.56 94 SER A O 1
ATOM 716 N N . LYS A 1 95 ? -4.902 5.527 -8.556 1.00 48.28 95 LYS A N 1
ATOM 717 C CA . LYS A 1 95 ? -4.561 6.573 -9.529 1.00 48.28 95 LYS A CA 1
ATOM 718 C C . LYS A 1 95 ? -3.732 7.682 -8.877 1.00 48.28 95 LYS A C 1
ATOM 720 O O . LYS A 1 95 ? -4.190 8.806 -8.725 1.00 48.28 95 LYS A O 1
ATOM 725 N N . THR A 1 96 ? -2.473 7.390 -8.582 1.00 45.09 96 THR A N 1
ATOM 726 C CA . THR A 1 96 ? -1.396 8.385 -8.618 1.00 45.09 96 THR A CA 1
ATOM 727 C C . THR A 1 96 ? -0.606 8.144 -9.903 1.00 45.09 96 THR A C 1
ATOM 729 O O . THR A 1 96 ? 0.432 7.490 -9.940 1.00 45.09 96 THR A O 1
ATOM 732 N N . SER A 1 97 ? -1.160 8.617 -11.022 1.00 35.47 97 SER A N 1
ATOM 733 C CA . SER A 1 97 ? -0.469 8.567 -12.312 1.00 35.47 97 SER A CA 1
ATOM 734 C C . SER A 1 97 ? 0.762 9.487 -12.273 1.00 35.47 97 SER A C 1
ATOM 736 O O . SER A 1 97 ? 0.598 10.682 -12.007 1.00 35.47 97 SER A O 1
ATOM 738 N N . PRO A 1 98 ? 1.982 9.007 -12.589 1.00 40.81 98 PRO A N 1
ATOM 739 C CA . PRO A 1 98 ? 3.164 9.865 -12.675 1.00 40.81 98 PRO A CA 1
ATOM 740 C C . PRO A 1 98 ? 3.105 10.848 -13.859 1.00 40.81 98 PRO A C 1
ATOM 742 O O . PRO A 1 98 ? 3.949 11.733 -13.960 1.00 40.81 98 PRO A O 1
ATOM 745 N N . ALA A 1 99 ? 2.096 10.751 -14.733 1.00 38.59 99 ALA A N 1
ATOM 746 C CA . ALA A 1 99 ? 1.926 11.658 -15.865 1.00 38.59 99 ALA A CA 1
ATOM 747 C C . ALA A 1 99 ? 1.336 13.035 -15.496 1.00 38.59 99 ALA A C 1
ATOM 749 O O . ALA A 1 99 ? 1.253 13.894 -16.367 1.00 38.59 99 ALA A O 1
ATOM 750 N N . SER A 1 100 ? 0.926 13.279 -14.242 1.00 36.62 100 SER A N 1
ATOM 751 C CA . SER A 1 100 ? 0.295 14.564 -13.888 1.00 36.62 100 SER A CA 1
ATOM 752 C C . SER A 1 100 ? 1.269 15.664 -13.448 1.00 36.62 100 SER A C 1
ATOM 754 O O . SER A 1 100 ? 0.873 16.824 -13.430 1.00 36.62 100 SER A O 1
ATOM 756 N N . ASN A 1 101 ? 2.530 15.344 -13.132 1.00 39.88 101 ASN A N 1
ATOM 757 C CA . ASN A 1 101 ? 3.518 16.333 -12.685 1.00 39.88 101 ASN A CA 1
ATOM 758 C C . ASN A 1 101 ? 4.752 16.348 -13.596 1.00 39.88 101 ASN A C 1
ATOM 760 O O . ASN A 1 101 ? 5.885 16.190 -13.145 1.00 39.88 101 ASN A O 1
ATOM 764 N N . SER A 1 102 ? 4.560 16.590 -14.891 1.00 38.47 102 SER A N 1
ATOM 765 C CA . SER A 1 102 ? 5.634 17.125 -15.729 1.00 38.47 102 SER A CA 1
ATOM 766 C C . SER A 1 102 ? 5.868 18.593 -15.360 1.00 38.47 102 SER A C 1
ATOM 768 O O . SER A 1 102 ? 5.432 19.506 -16.057 1.00 38.47 102 SER A O 1
ATOM 770 N N . VAL A 1 103 ? 6.558 18.829 -14.240 1.00 41.69 103 VAL A N 1
ATOM 771 C CA . VAL A 1 103 ? 7.249 20.105 -14.032 1.00 41.69 103 VAL A CA 1
ATOM 772 C C . VAL A 1 103 ? 8.364 20.145 -15.080 1.00 41.69 103 VAL A C 1
ATOM 774 O O . VAL A 1 103 ? 9.190 19.226 -15.098 1.00 41.69 103 VAL A O 1
ATOM 777 N N . PRO A 1 104 ? 8.416 21.141 -15.982 1.00 41.22 104 PRO A N 1
ATOM 778 C CA . PRO A 1 104 ? 9.503 21.223 -16.942 1.00 41.22 104 PRO A CA 1
ATOM 779 C C . PRO A 1 104 ? 10.817 21.338 -16.168 1.00 41.22 104 PRO A C 1
ATOM 781 O O . PRO A 1 104 ? 11.029 22.271 -15.390 1.00 41.22 104 PRO A O 1
ATOM 784 N N . ARG A 1 105 ? 11.699 20.352 -16.351 1.00 42.47 105 ARG A N 1
ATOM 785 C CA . ARG A 1 105 ? 13.050 20.363 -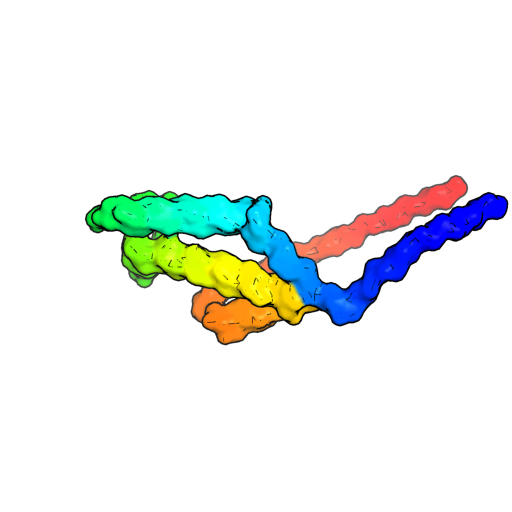15.794 1.00 42.47 105 ARG A CA 1
ATOM 786 C C . ARG A 1 105 ? 13.783 21.543 -16.427 1.00 42.47 105 ARG A C 1
ATOM 788 O O . ARG A 1 105 ? 14.248 21.444 -17.557 1.00 42.47 105 ARG A O 1
ATOM 795 N N . SER A 1 106 ? 13.846 22.665 -15.711 1.00 45.00 106 SER A N 1
ATOM 796 C CA . SER A 1 106 ? 14.680 23.808 -16.077 1.00 45.00 106 SER A CA 1
ATOM 797 C C . SER A 1 106 ? 16.098 23.303 -16.345 1.00 45.00 106 SER A C 1
ATOM 799 O O . SER A 1 106 ? 16.760 22.734 -15.470 1.00 45.00 106 SER A O 1
ATOM 801 N N . SER A 1 107 ? 16.531 23.438 -17.595 1.00 45.59 107 SER A N 1
ATOM 802 C CA . SER A 1 107 ? 17.872 23.114 -18.053 1.00 45.59 107 SER A CA 1
ATOM 803 C C . SER A 1 107 ? 18.866 24.017 -17.327 1.00 45.59 107 SER A C 1
ATOM 805 O O . SER A 1 107 ? 19.042 25.183 -17.682 1.00 45.59 107 SER A O 1
ATOM 807 N N . ARG A 1 108 ? 19.529 23.488 -16.296 1.00 45.06 108 ARG A N 1
ATOM 808 C CA . ARG A 1 108 ? 20.678 24.148 -15.678 1.00 45.06 108 ARG A CA 1
ATOM 809 C C . ARG A 1 108 ? 21.820 24.145 -16.698 1.00 45.06 108 ARG A C 1
ATOM 811 O O . ARG A 1 108 ? 22.454 23.117 -16.920 1.00 45.06 108 ARG A O 1
ATOM 818 N N . SER A 1 109 ? 22.028 25.295 -17.339 1.00 40.94 109 SER A N 1
ATOM 819 C CA . SER A 1 109 ? 23.192 25.591 -18.176 1.00 40.94 109 SER A CA 1
ATOM 820 C C . SER A 1 109 ? 24.469 25.232 -17.410 1.00 40.94 109 SER A C 1
ATOM 822 O O . SER A 1 109 ? 24.676 25.704 -16.288 1.00 40.94 109 SER A O 1
ATOM 824 N N . LYS A 1 110 ? 25.296 24.345 -17.975 1.00 52.78 110 LYS A N 1
ATOM 825 C CA . LYS A 1 110 ? 26.632 24.061 -17.445 1.00 52.78 110 LYS A CA 1
ATOM 826 C C . LYS A 1 110 ? 27.485 25.310 -17.664 1.00 52.78 110 LYS A C 1
ATOM 828 O O . LYS A 1 110 ? 27.713 25.704 -18.803 1.00 52.78 110 LYS A O 1
ATOM 833 N N . GLY A 1 111 ? 27.943 25.915 -16.570 1.00 39.81 111 GLY A N 1
ATOM 834 C CA . GLY A 1 111 ? 28.996 26.923 -16.611 1.00 39.81 111 GLY A CA 1
ATOM 835 C C . GLY A 1 111 ? 30.258 26.330 -17.237 1.00 39.81 111 GLY A C 1
ATOM 836 O O . GLY A 1 111 ? 30.670 25.226 -16.883 1.00 39.81 111 GLY A O 1
ATOM 837 N N . SER A 1 112 ? 30.826 27.059 -18.193 1.00 41.34 112 SER A N 1
ATOM 838 C CA . SER A 1 112 ? 32.134 26.781 -18.776 1.00 41.34 112 SER A CA 1
ATOM 839 C C . SER A 1 112 ? 33.211 27.194 -17.776 1.00 41.34 112 SER A C 1
ATOM 841 O O . SER A 1 112 ? 33.201 28.332 -17.312 1.00 41.34 112 SER A O 1
ATOM 843 N N . CYS A 1 113 ? 34.139 26.294 -17.458 1.00 32.19 113 CYS A N 1
ATOM 844 C CA . CYS A 1 113 ? 35.426 26.685 -16.889 1.00 32.19 113 CYS A CA 1
ATOM 845 C C . CYS A 1 113 ? 36.355 27.087 -18.043 1.00 32.19 113 CYS A C 1
ATOM 847 O O . CYS A 1 113 ? 36.407 26.379 -19.051 1.00 32.19 113 CYS A O 1
ATOM 849 N N . SER A 1 114 ? 37.013 28.241 -17.902 1.00 38.94 114 SER A N 1
ATOM 850 C CA . SER A 1 114 ? 38.155 28.673 -18.722 1.00 38.94 114 SER A CA 1
ATOM 851 C C . SER A 1 114 ? 39.455 28.088 -18.196 1.00 38.94 114 SER A C 1
ATOM 853 O O . SER A 1 114 ? 39.528 27.857 -16.968 1.00 38.94 114 SER A O 1
#

Radius of gyration: 20.88 Å; chains: 1; bounding box: 66×37×38 Å

Foldseek 3Di:
DDDDDDPPPPPLPFQADLCCQPDDPLVVLLVVLVVVLVVVDPDDDDPDDDPPDDGPNVVSVVSSVLSVVLSVCRRVDNDPVSSVVSSCVVCVPPPPDPVPDCPPPPPPDDDDDD

Sequence (114 aa):
QCKDTDLKEVESDKCGDSDMLKLTPRAEWIRGLEQIQALKSSIIIPGHALPGDLTDDEAPALTAAYLREFEAQIPLACNSADLIAAMQKKYPASKTSPASNSVPRSSRSKGSCS

Organism: Aphanomyces astaci (NCBI:txid112090)

Secondary structure (DSSP, 8-state):
-----------TT--S-GGGGGS-HHHHHHHHHHHHHHTT-S----SS--TT---TTHHHHHHHHHHHHHHHHGGG-SSHHHHHHHHHHH-TT----GGG--------PPPPP-

pLDDT: mean 72.79, std 21.57, range [32.19, 94.69]